Protein AF-A0AAU7JXJ6-F1 (afdb_monomer_lite)

Foldseek 3Di:
DDPPCPDDDDDDPPDPPVDPPPVPPPDPDPDDLVRLVVLLVVLVVVLVVCPPVCVDPVNVVSVVSNVVSVVVVVVVPD

Organism: NCBI:txid3149228

Structure (mmCIF, N/CA/C/O backbone):
data_AF-A0AAU7JXJ6-F1
#
_entry.id   AF-A0AAU7JXJ6-F1
#
loop_
_atom_site.group_PDB
_atom_site.id
_atom_site.type_symbol
_atom_site.label_atom_id
_atom_site.label_alt_id
_atom_site.label_comp_id
_atom_site.label_asym_id
_atom_site.label_entity_id
_atom_site.label_seq_id
_atom_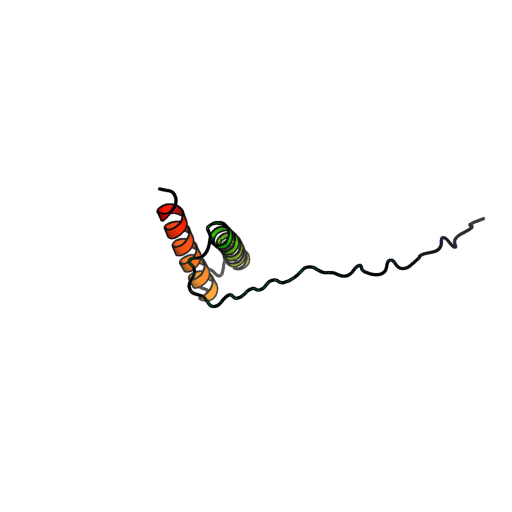site.pdbx_PDB_ins_code
_atom_site.Cartn_x
_atom_site.Cartn_y
_atom_site.Cartn_z
_atom_site.occupancy
_atom_site.B_iso_or_equiv
_atom_site.auth_seq_id
_atom_site.auth_comp_id
_atom_site.auth_asym_id
_atom_site.auth_atom_id
_atom_site.pdbx_PDB_model_num
ATOM 1 N N . MET A 1 1 ? 50.965 31.240 23.886 1.00 42.88 1 MET A N 1
ATOM 2 C CA . MET A 1 1 ? 51.086 30.675 22.529 1.00 42.88 1 MET A CA 1
ATOM 3 C C . MET A 1 1 ? 50.622 29.230 22.641 1.00 42.88 1 MET A C 1
ATOM 5 O O . MET A 1 1 ? 51.378 28.409 23.125 1.00 42.88 1 MET A O 1
ATOM 9 N N . THR A 1 2 ? 49.334 29.016 22.344 1.00 47.91 2 THR A N 1
ATOM 10 C CA . THR A 1 2 ? 48.685 27.744 21.958 1.00 47.91 2 THR A CA 1
ATOM 11 C C . THR A 1 2 ? 48.975 26.475 22.781 1.00 47.91 2 THR A C 1
ATOM 13 O O . THR A 1 2 ? 49.789 25.650 22.375 1.00 47.91 2 THR A O 1
ATOM 16 N N . ASP A 1 3 ? 48.202 26.264 23.851 1.00 56.97 3 ASP A N 1
ATOM 17 C CA . ASP A 1 3 ? 47.966 24.948 24.466 1.00 56.97 3 ASP A CA 1
ATOM 18 C C . ASP A 1 3 ? 46.937 24.168 23.620 1.00 56.97 3 ASP A C 1
ATOM 20 O O . ASP A 1 3 ? 45.733 24.354 23.764 1.00 56.97 3 ASP A O 1
ATOM 24 N N . PHE A 1 4 ? 47.405 23.340 22.679 1.00 60.84 4 PHE A N 1
ATOM 25 C CA . PHE A 1 4 ? 46.570 22.558 21.746 1.00 60.84 4 PHE A CA 1
ATOM 26 C C . PHE A 1 4 ? 46.787 21.050 21.908 1.00 60.84 4 PHE A C 1
ATOM 28 O O . PHE A 1 4 ? 47.169 20.359 20.969 1.00 60.84 4 PHE A O 1
ATOM 35 N N . LEU A 1 5 ? 46.534 20.515 23.100 1.00 60.81 5 LEU A N 1
ATOM 36 C CA . LEU A 1 5 ? 46.327 19.073 23.278 1.00 60.81 5 LEU A CA 1
ATOM 37 C C . LEU A 1 5 ? 45.085 18.844 24.139 1.00 60.81 5 LEU A C 1
ATOM 39 O O . LEU A 1 5 ? 45.118 18.219 25.198 1.00 60.81 5 LEU A O 1
ATOM 43 N N . GLU A 1 6 ? 43.975 19.402 23.659 1.00 59.22 6 GLU A N 1
ATOM 44 C CA . GLU A 1 6 ? 42.637 19.047 24.104 1.00 59.22 6 GLU A CA 1
ATOM 45 C C . GLU A 1 6 ? 42.405 17.569 23.752 1.00 59.22 6 GLU A C 1
ATOM 47 O O . GLU A 1 6 ? 42.459 17.140 22.599 1.00 59.22 6 GLU A O 1
ATOM 52 N N . SER A 1 7 ? 42.290 16.773 24.808 1.00 61.38 7 SER A N 1
ATOM 53 C CA . SER A 1 7 ? 42.265 15.318 24.811 1.00 61.38 7 SER A CA 1
ATOM 54 C C . SER A 1 7 ? 41.032 14.794 24.070 1.00 61.38 7 SER A C 1
ATOM 56 O O . SER A 1 7 ? 39.936 14.739 24.625 1.00 61.38 7 SER A O 1
ATOM 58 N N . VAL A 1 8 ? 41.209 14.385 22.813 1.00 62.91 8 VAL A N 1
ATOM 59 C CA . VAL A 1 8 ? 40.177 13.664 22.060 1.00 62.91 8 VAL A CA 1
ATOM 60 C C . VAL A 1 8 ? 40.082 12.254 22.637 1.00 62.91 8 VAL A C 1
ATOM 62 O O . VAL A 1 8 ? 40.879 11.376 22.307 1.00 62.91 8 VAL A O 1
ATOM 65 N N . ARG A 1 9 ? 39.128 12.031 23.543 1.00 65.38 9 ARG A N 1
ATOM 66 C CA . ARG A 1 9 ? 38.735 10.673 23.926 1.00 65.38 9 ARG A CA 1
ATOM 67 C C . ARG A 1 9 ? 37.853 10.107 22.812 1.00 65.38 9 ARG A C 1
ATOM 69 O O . ARG A 1 9 ? 36.861 10.753 22.472 1.00 65.38 9 ARG A O 1
ATOM 76 N N . PRO A 1 10 ? 38.170 8.930 22.253 1.00 56.38 10 PRO A N 1
ATOM 77 C CA . PRO A 1 10 ? 37.236 8.216 21.399 1.00 56.38 10 PRO A CA 1
ATOM 78 C C . PRO A 1 10 ? 35.969 7.920 22.207 1.00 56.38 10 PRO A C 1
ATOM 80 O O . PRO A 1 10 ? 36.042 7.298 23.266 1.00 56.38 10 PRO A O 1
ATOM 83 N N . VAL A 1 11 ? 34.818 8.397 21.734 1.00 62.53 11 VAL A N 1
ATOM 84 C CA . VAL A 1 11 ? 33.529 7.876 22.190 1.00 62.53 11 VAL A CA 1
ATOM 85 C C . VAL A 1 11 ? 33.417 6.474 21.601 1.00 62.53 11 VAL A C 1
ATOM 87 O O . VAL A 1 11 ? 33.446 6.298 20.383 1.00 62.53 11 VAL A O 1
ATOM 90 N N . GLU A 1 12 ? 33.383 5.466 22.466 1.00 60.09 12 GLU A N 1
ATOM 91 C CA . GLU A 1 12 ? 33.056 4.105 22.057 1.00 60.09 12 GLU A CA 1
ATOM 92 C C . GLU A 1 12 ? 31.615 4.103 21.525 1.00 60.09 12 GLU A C 1
ATOM 94 O O . GLU A 1 12 ? 30.736 4.694 22.166 1.00 60.09 12 GLU A O 1
ATOM 99 N N . PRO A 1 13 ? 31.337 3.494 20.358 1.00 51.03 13 PRO A N 1
ATOM 100 C CA . PRO A 1 13 ? 29.971 3.373 19.884 1.00 51.03 13 PRO A CA 1
ATOM 101 C C . PRO A 1 13 ? 29.205 2.491 20.870 1.00 51.03 13 PRO A C 1
ATOM 103 O O . PRO A 1 13 ? 29.464 1.294 20.989 1.00 51.03 13 PRO A O 1
ATOM 106 N N . MET A 1 14 ? 28.272 3.111 21.594 1.00 45.44 14 MET A N 1
ATOM 107 C CA . MET A 1 14 ? 27.272 2.402 22.375 1.00 45.44 14 MET A CA 1
ATOM 108 C C . MET A 1 14 ? 26.596 1.358 21.491 1.00 45.44 14 MET A C 1
ATOM 110 O O . MET A 1 14 ? 26.108 1.660 20.399 1.00 45.44 14 MET A O 1
ATOM 114 N N . SER A 1 15 ? 26.589 0.135 22.015 1.00 52.56 15 SER A N 1
ATOM 115 C CA . SER A 1 15 ? 25.780 -1.000 21.612 1.00 52.56 15 SER A CA 1
ATOM 116 C C . SER A 1 15 ? 24.468 -0.555 20.978 1.00 52.56 15 SER A C 1
ATOM 118 O O . SER A 1 15 ? 23.569 -0.048 21.649 1.00 52.56 15 SER A O 1
ATOM 120 N N . THR A 1 16 ? 24.347 -0.766 19.670 1.00 51.97 16 THR A N 1
ATOM 121 C CA . THR A 1 16 ? 23.046 -0.758 19.008 1.00 51.97 16 THR A CA 1
ATOM 122 C C . THR A 1 16 ? 22.340 -2.053 19.400 1.00 51.97 16 THR A C 1
ATOM 124 O O . THR A 1 16 ? 22.243 -2.992 18.619 1.00 51.97 16 THR A O 1
ATOM 127 N N . GLU A 1 17 ? 21.841 -2.106 20.635 1.00 53.69 17 GLU A N 1
ATOM 128 C CA . GLU A 1 17 ? 20.725 -2.976 21.010 1.00 53.69 17 GLU A CA 1
ATOM 129 C C . GLU A 1 17 ? 19.437 -2.367 20.434 1.00 53.69 17 GLU A C 1
ATOM 131 O O . GLU A 1 17 ? 18.514 -1.968 21.135 1.00 53.69 17 GLU A O 1
ATOM 136 N N . GLY A 1 18 ? 19.409 -2.239 19.109 1.00 46.66 18 GLY A N 1
ATOM 137 C CA . GLY A 1 18 ? 18.202 -2.023 18.332 1.00 46.66 18 GLY A CA 1
ATOM 138 C C . GLY A 1 18 ? 17.729 -3.392 17.893 1.00 46.66 18 GLY A C 1
ATOM 139 O O . GLY A 1 18 ? 18.060 -3.831 16.795 1.00 46.66 18 GLY A O 1
ATOM 140 N N . GLY A 1 19 ? 17.046 -4.093 18.799 1.00 45.56 19 GLY A N 1
ATOM 141 C CA . GLY A 1 19 ? 16.480 -5.407 18.547 1.00 45.56 19 GLY A CA 1
ATOM 142 C C . GLY A 1 19 ? 15.672 -5.403 17.256 1.00 45.56 19 GLY A C 1
ATOM 143 O O . GLY A 1 19 ? 14.557 -4.889 17.209 1.00 45.56 19 GLY A O 1
ATOM 144 N N . VAL A 1 20 ? 16.227 -6.029 16.221 1.00 49.53 20 VAL A N 1
ATOM 145 C CA . VAL A 1 20 ? 15.442 -6.589 15.130 1.00 49.53 20 VAL A CA 1
ATOM 146 C C . VAL A 1 20 ? 14.674 -7.768 15.711 1.00 49.53 20 VAL A C 1
ATOM 148 O O . VAL A 1 20 ? 15.029 -8.930 15.549 1.00 49.53 20 VAL A O 1
ATOM 151 N N . ALA A 1 21 ? 13.592 -7.465 16.424 1.00 51.06 21 ALA A N 1
ATOM 152 C CA . ALA A 1 21 ? 12.489 -8.397 16.542 1.00 51.06 21 ALA A CA 1
ATOM 153 C C . ALA A 1 21 ? 11.823 -8.473 15.161 1.00 51.06 21 ALA A C 1
ATOM 155 O O . ALA A 1 21 ? 10.712 -7.998 14.953 1.00 51.06 21 ALA A O 1
ATOM 156 N N . ALA A 1 22 ? 12.528 -9.076 14.202 1.00 48.25 22 ALA A N 1
ATOM 157 C CA . ALA A 1 22 ? 11.883 -9.810 13.134 1.00 48.25 22 ALA A CA 1
ATOM 158 C C . ALA A 1 22 ? 11.343 -11.093 13.780 1.00 48.25 22 ALA A C 1
ATOM 160 O O . ALA A 1 22 ? 11.854 -12.190 13.569 1.00 48.2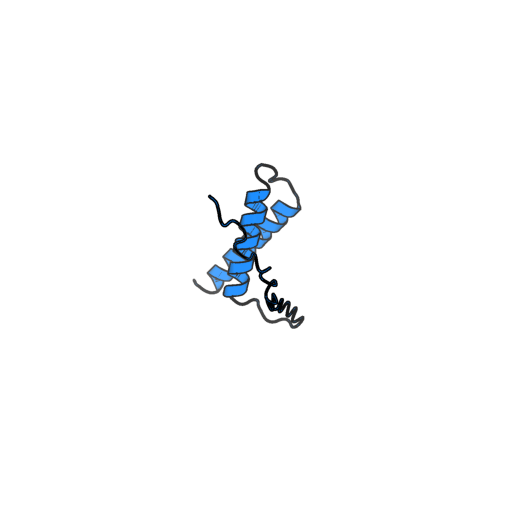5 22 ALA A O 1
ATOM 161 N N . ASP A 1 23 ? 10.335 -10.919 14.636 1.00 50.00 23 ASP A N 1
ATOM 162 C CA . ASP A 1 23 ? 9.378 -11.965 14.950 1.00 50.00 23 ASP A CA 1
ATOM 163 C C . ASP A 1 23 ? 8.583 -12.174 13.660 1.00 50.00 23 ASP A C 1
ATOM 165 O O . ASP A 1 23 ? 7.495 -11.642 13.459 1.00 50.00 23 ASP A O 1
ATOM 169 N N . ALA A 1 24 ? 9.196 -12.887 12.715 1.00 51.81 24 ALA A N 1
ATOM 170 C CA . ALA A 1 24 ? 8.473 -13.551 11.651 1.00 51.81 24 ALA A CA 1
ATOM 171 C C . ALA A 1 24 ? 7.759 -14.738 12.305 1.00 51.81 24 ALA A C 1
ATOM 173 O O . ALA A 1 24 ? 8.146 -15.896 12.144 1.00 51.81 24 ALA A O 1
ATOM 174 N N . GLY A 1 25 ? 6.757 -14.407 13.121 1.00 44.34 25 GLY A N 1
ATOM 175 C CA . GLY A 1 25 ? 5.741 -15.324 13.583 1.00 44.34 25 GLY A CA 1
ATOM 176 C C . GLY A 1 25 ? 4.970 -15.806 12.367 1.00 44.34 25 GLY A C 1
ATOM 177 O O . GLY A 1 25 ? 3.973 -15.212 11.963 1.00 44.34 25 GLY A O 1
ATOM 178 N N . ASP A 1 26 ? 5.474 -16.881 11.772 1.00 51.47 26 ASP A N 1
ATOM 179 C CA . ASP A 1 26 ? 4.712 -17.800 10.943 1.00 51.47 26 ASP A CA 1
ATOM 180 C C . ASP A 1 26 ? 3.618 -18.415 11.823 1.00 51.47 26 ASP A C 1
ATOM 182 O O . ASP A 1 26 ? 3.815 -19.371 12.574 1.00 51.47 26 ASP A O 1
ATOM 186 N N . GLY A 1 27 ? 2.472 -17.751 11.825 1.00 46.50 27 GLY A N 1
ATOM 187 C CA . GLY A 1 27 ? 1.313 -18.106 12.618 1.00 46.50 27 GLY A CA 1
ATOM 188 C C . GLY A 1 27 ? 0.192 -17.180 12.211 1.00 46.50 27 GLY A C 1
ATOM 189 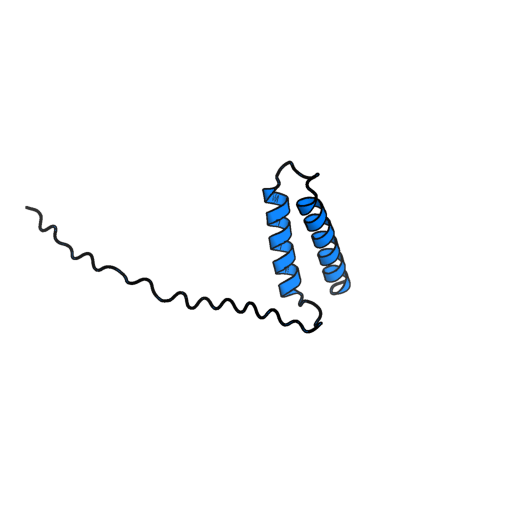O O . GLY A 1 27 ? 0.060 -16.119 12.805 1.00 46.50 27 GLY A O 1
ATOM 190 N N . ALA A 1 28 ? -0.536 -17.580 11.162 1.00 55.25 28 ALA A N 1
ATOM 191 C CA . ALA A 1 28 ? -1.655 -16.920 10.481 1.00 55.25 28 ALA A CA 1
ATOM 192 C C . ALA A 1 28 ? -2.573 -16.077 11.390 1.00 55.25 28 ALA A C 1
ATOM 194 O O . ALA A 1 28 ? -3.708 -16.440 11.692 1.00 55.25 28 ALA A O 1
ATOM 195 N N . THR A 1 29 ? -2.058 -14.935 11.818 1.00 68.38 29 THR A N 1
ATOM 196 C CA . THR A 1 29 ? -2.746 -13.924 12.599 1.00 68.38 29 THR A CA 1
ATOM 197 C C . THR A 1 29 ? -2.852 -12.749 11.657 1.00 68.38 29 THR A C 1
ATOM 199 O O . THR A 1 29 ? -1.840 -12.307 11.110 1.00 68.38 29 THR A O 1
ATOM 202 N N . GLU A 1 30 ? -4.077 -12.305 11.393 1.00 83.75 30 GLU A N 1
ATOM 203 C CA . GLU A 1 30 ? -4.311 -11.180 10.497 1.00 83.75 30 GLU A CA 1
ATOM 204 C C . GLU A 1 30 ? -3.412 -9.995 10.887 1.00 83.75 30 GLU A C 1
ATOM 206 O O . GLU A 1 30 ? -3.267 -9.698 12.081 1.00 83.75 30 GLU A O 1
ATOM 211 N N . PRO A 1 31 ? -2.796 -9.311 9.908 1.00 87.81 31 PRO A N 1
ATOM 212 C CA . PRO A 1 31 ? -1.899 -8.203 10.192 1.00 87.81 31 PRO A CA 1
ATOM 213 C C . PRO A 1 31 ? -2.654 -7.114 10.955 1.00 87.81 31 PRO A C 1
ATOM 215 O O . PRO A 1 31 ? -3.779 -6.741 10.611 1.00 87.81 31 PRO A O 1
ATOM 218 N N . SER A 1 32 ? -2.046 -6.588 12.015 1.00 93.62 32 SER A N 1
ATOM 219 C CA . SER A 1 32 ? -2.619 -5.478 12.777 1.00 93.62 32 SER A CA 1
ATOM 220 C C . SER A 1 32 ? -2.690 -4.203 11.929 1.00 93.62 32 SER A C 1
ATOM 222 O O . SER A 1 32 ? -1.902 -4.009 11.005 1.00 93.62 32 SER A O 1
ATOM 224 N N . VAL A 1 33 ? -3.579 -3.268 12.286 1.00 94.50 33 VAL A N 1
ATOM 225 C CA . VAL A 1 33 ? -3.695 -1.962 11.598 1.00 94.50 33 VAL A CA 1
ATOM 226 C C . VAL A 1 33 ? -2.359 -1.211 11.568 1.00 94.50 33 VAL A C 1
ATOM 228 O O . VAL A 1 33 ? -2.009 -0.611 10.559 1.00 94.50 33 VAL A O 1
ATOM 231 N N . ARG A 1 34 ? -1.568 -1.274 12.649 1.00 95.38 34 ARG A N 1
ATOM 232 C CA . ARG A 1 34 ? -0.240 -0.643 12.687 1.00 95.38 34 ARG A CA 1
ATOM 233 C C . ARG A 1 34 ? 0.721 -1.275 11.676 1.00 95.38 34 ARG A C 1
ATOM 235 O O . ARG A 1 34 ? 1.481 -0.544 11.055 1.00 95.38 34 ARG A O 1
ATOM 242 N N . GLN A 1 35 ? 0.702 -2.601 11.536 1.00 95.81 35 GLN A N 1
ATOM 243 C CA . GLN A 1 35 ? 1.535 -3.306 10.556 1.00 95.81 35 GLN A CA 1
ATOM 244 C C . GLN A 1 35 ? 1.115 -2.955 9.128 1.00 95.81 35 GLN A C 1
ATOM 246 O O . GLN A 1 35 ? 1.977 -2.626 8.325 1.00 95.81 35 GLN A O 1
ATOM 251 N N . LEU A 1 36 ? -0.192 -2.921 8.854 1.00 96.06 36 LEU A N 1
ATOM 252 C CA . LEU A 1 36 ? -0.734 -2.512 7.556 1.00 96.06 36 LEU A CA 1
ATOM 253 C C . LEU A 1 36 ? -0.323 -1.081 7.181 1.00 96.06 36 LEU A C 1
ATOM 255 O O . LEU A 1 36 ? 0.126 -0.847 6.069 1.00 96.06 36 LEU A O 1
ATOM 259 N N . LEU A 1 37 ? -0.395 -0.129 8.117 1.00 96.94 37 LEU A N 1
ATOM 260 C CA . LEU A 1 37 ? 0.053 1.249 7.874 1.00 96.94 37 LEU A CA 1
ATOM 261 C C . LEU A 1 37 ? 1.571 1.358 7.664 1.00 96.94 37 LEU A C 1
ATOM 263 O O . LEU A 1 37 ? 2.023 2.186 6.877 1.00 96.94 37 LEU A O 1
ATOM 267 N N . ALA A 1 38 ? 2.364 0.547 8.369 1.00 97.25 38 ALA A N 1
ATOM 268 C CA . ALA A 1 38 ? 3.812 0.510 8.176 1.00 97.25 38 ALA A CA 1
ATOM 269 C C . ALA A 1 38 ? 4.189 -0.082 6.808 1.00 97.25 38 ALA A C 1
ATOM 271 O O . ALA A 1 38 ? 5.088 0.432 6.148 1.00 97.25 38 ALA A O 1
ATOM 272 N N . GLU A 1 39 ? 3.484 -1.131 6.378 1.00 96.88 39 GLU A N 1
ATOM 273 C CA . GLU A 1 39 ? 3.629 -1.723 5.047 1.00 96.88 39 GLU A CA 1
ATOM 274 C C . GLU A 1 39 ? 3.228 -0.716 3.961 1.00 9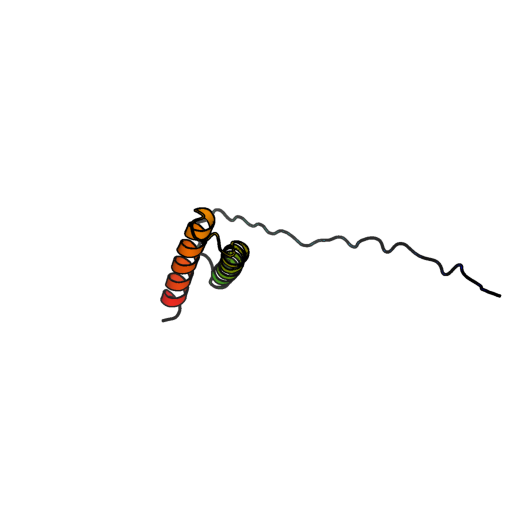6.88 39 GLU A C 1
ATOM 276 O O . GLU A 1 39 ? 3.994 -0.503 3.028 1.00 96.88 39 GLU A O 1
ATOM 281 N N . LEU A 1 40 ? 2.106 -0.009 4.135 1.00 96.88 40 LEU A N 1
ATOM 282 C CA . LEU A 1 40 ? 1.650 1.031 3.210 1.00 96.88 40 LEU A CA 1
ATOM 283 C C . LEU A 1 40 ? 2.706 2.127 3.001 1.00 96.88 40 LEU A C 1
ATOM 285 O O . LEU A 1 40 ? 3.054 2.440 1.868 1.00 96.88 40 LEU A O 1
ATOM 289 N N . ALA A 1 41 ? 3.281 2.654 4.087 1.00 96.94 41 ALA A N 1
ATOM 290 C CA . ALA A 1 41 ? 4.330 3.670 4.001 1.00 96.94 41 ALA A CA 1
ATOM 291 C C . ALA A 1 41 ? 5.572 3.169 3.242 1.00 96.94 41 ALA A C 1
ATOM 293 O O . ALA A 1 41 ? 6.185 3.917 2.482 1.00 96.94 41 ALA A O 1
ATOM 294 N N . HIS A 1 42 ? 5.935 1.896 3.422 1.00 97.00 42 HIS A N 1
ATOM 295 C CA . HIS A 1 42 ? 7.041 1.293 2.687 1.00 97.00 42 HIS A CA 1
ATOM 296 C C . HIS A 1 42 ? 6.738 1.163 1.187 1.00 97.00 42 HIS A C 1
ATOM 298 O O . HIS A 1 42 ? 7.595 1.482 0.365 1.00 97.00 42 HIS A O 1
ATOM 304 N N . LEU A 1 43 ? 5.528 0.726 0.829 1.00 96.25 43 LEU A N 1
ATOM 305 C CA . LEU A 1 43 ? 5.100 0.592 -0.566 1.00 96.25 43 LEU A CA 1
ATOM 306 C C . LEU A 1 43 ? 5.058 1.950 -1.274 1.00 96.25 43 LEU A C 1
ATOM 308 O O . LEU A 1 43 ? 5.577 2.068 -2.384 1.00 96.25 43 LEU A O 1
ATOM 312 N N . GLU A 1 44 ? 4.554 2.989 -0.605 1.00 95.62 44 GLU A N 1
ATOM 313 C CA . GLU A 1 44 ? 4.575 4.357 -1.130 1.00 95.62 44 GLU A CA 1
ATOM 314 C C . GLU A 1 44 ? 6.004 4.832 -1.433 1.00 95.62 44 GLU A C 1
ATOM 316 O O . GLU A 1 44 ? 6.245 5.473 -2.460 1.00 95.62 44 GLU A O 1
ATOM 321 N N . ASP A 1 45 ? 6.970 4.515 -0.566 1.00 95.94 45 ASP A N 1
ATOM 322 C CA . ASP A 1 45 ? 8.377 4.852 -0.790 1.00 95.94 45 ASP A CA 1
ATOM 323 C C . ASP A 1 45 ? 8.972 4.078 -1.978 1.00 95.94 45 ASP A C 1
ATOM 325 O O . ASP A 1 45 ? 9.727 4.661 -2.759 1.00 95.94 45 ASP A O 1
ATOM 329 N N . VAL A 1 46 ? 8.603 2.805 -2.168 1.00 93.12 46 VAL A N 1
ATOM 330 C CA . VAL A 1 46 ? 9.008 1.996 -3.335 1.00 93.12 46 VAL A CA 1
ATOM 331 C C . VAL A 1 46 ? 8.468 2.604 -4.631 1.00 93.12 46 VAL A C 1
ATOM 333 O O . VAL A 1 46 ? 9.234 2.855 -5.565 1.00 93.12 46 VAL A O 1
ATOM 336 N N . VAL A 1 47 ? 7.171 2.915 -4.677 1.00 93.56 47 VAL A N 1
ATOM 337 C CA . VAL A 1 47 ? 6.528 3.530 -5.848 1.00 93.56 47 VAL A CA 1
ATOM 338 C C . VAL A 1 47 ? 7.122 4.915 -6.125 1.00 93.56 47 VAL A C 1
ATOM 340 O O . VAL A 1 47 ? 7.426 5.253 -7.270 1.00 93.56 47 VAL A O 1
ATOM 343 N N . ARG A 1 48 ? 7.371 5.714 -5.080 1.00 93.31 48 ARG A N 1
ATOM 344 C CA . ARG A 1 48 ? 8.004 7.034 -5.208 1.00 93.31 48 ARG A CA 1
ATOM 345 C C . ARG A 1 48 ? 9.438 6.937 -5.727 1.00 93.31 48 ARG A C 1
ATOM 347 O O . ARG A 1 48 ? 9.835 7.763 -6.550 1.00 93.31 48 ARG A O 1
ATOM 354 N N . ALA A 1 49 ? 10.211 5.955 -5.265 1.00 93.44 49 ALA A N 1
ATOM 355 C CA . ALA A 1 49 ? 11.590 5.738 -5.697 1.00 93.44 49 ALA A CA 1
ATOM 356 C C . ALA A 1 49 ? 11.685 5.290 -7.164 1.00 93.44 49 ALA A C 1
ATOM 358 O O . ALA A 1 49 ? 12.650 5.642 -7.845 1.00 93.44 49 ALA A O 1
ATOM 359 N N . ALA A 1 50 ? 10.678 4.575 -7.671 1.00 91.06 50 ALA A N 1
ATOM 360 C CA . ALA A 1 50 ? 10.627 4.136 -9.064 1.00 91.06 50 ALA A CA 1
ATOM 361 C C . ALA A 1 50 ? 10.493 5.286 -10.079 1.00 91.06 50 ALA A C 1
ATOM 363 O O . ALA A 1 50 ? 10.862 5.136 -11.251 1.00 91.06 50 ALA A O 1
ATOM 364 N N . GLY A 1 51 ? 9.997 6.449 -9.643 1.00 88.56 51 GLY A N 1
ATOM 365 C CA . GLY A 1 51 ? 9.888 7.649 -10.466 1.00 88.56 51 GLY A CA 1
ATOM 366 C C . GLY A 1 51 ? 8.979 7.437 -11.679 1.00 88.56 51 GLY A C 1
ATOM 367 O O . GLY A 1 51 ? 7.764 7.355 -11.548 1.00 88.56 51 GLY A O 1
ATOM 368 N N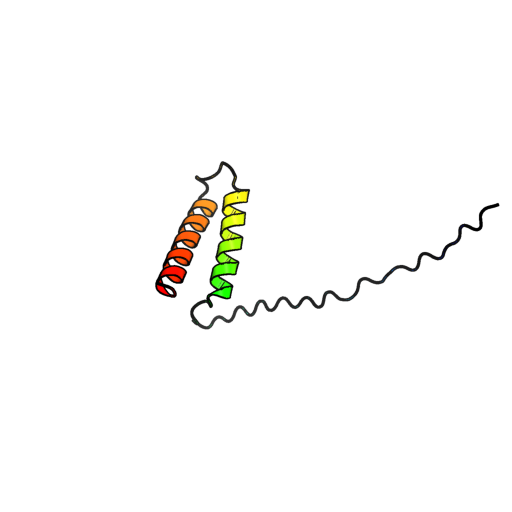 . THR A 1 52 ? 9.567 7.386 -12.878 1.00 86.19 52 THR A N 1
ATOM 369 C CA . THR A 1 52 ? 8.833 7.191 -14.143 1.00 86.19 52 THR A CA 1
ATOM 370 C C . THR A 1 52 ? 8.698 5.727 -14.561 1.00 86.19 52 THR A C 1
ATOM 372 O O . THR A 1 52 ? 8.057 5.451 -15.570 1.00 86.19 52 THR A O 1
ATOM 375 N N . SER A 1 53 ? 9.306 4.791 -13.830 1.00 89.06 53 SER A N 1
ATOM 376 C CA . SER A 1 53 ? 9.339 3.364 -14.182 1.00 89.06 53 SER A CA 1
ATOM 377 C C . SER A 1 53 ? 8.095 2.632 -13.669 1.00 89.06 53 SER A C 1
ATOM 379 O O . SER A 1 53 ? 8.195 1.642 -12.956 1.00 89.06 53 SER A O 1
ATOM 381 N N . LEU A 1 54 ? 6.908 3.145 -14.001 1.00 86.12 54 LEU A N 1
ATOM 382 C CA . LEU A 1 54 ? 5.631 2.601 -13.518 1.00 86.12 54 LEU A CA 1
ATOM 383 C C . LEU A 1 54 ? 5.254 1.262 -14.170 1.00 86.12 54 LEU A C 1
ATOM 385 O O . LEU A 1 54 ? 4.391 0.558 -13.660 1.00 86.12 54 LEU A O 1
ATOM 389 N N . ASP A 1 55 ? 5.913 0.907 -15.273 1.00 92.00 55 ASP A N 1
ATOM 390 C CA . ASP A 1 55 ? 5.727 -0.375 -15.959 1.00 92.00 55 ASP A CA 1
ATOM 391 C C . ASP A 1 55 ? 6.594 -1.499 -15.358 1.00 92.00 55 ASP A C 1
ATOM 393 O O . ASP A 1 55 ? 6.567 -2.633 -15.841 1.00 92.00 55 ASP A O 1
ATOM 397 N N . ASP A 1 56 ? 7.395 -1.192 -14.331 1.00 94.62 56 ASP A N 1
ATOM 398 C CA . ASP A 1 56 ? 8.208 -2.187 -13.645 1.00 94.62 56 ASP A CA 1
ATOM 399 C C . ASP A 1 56 ? 7.305 -3.164 -12.861 1.00 94.62 56 ASP A C 1
ATOM 401 O O . ASP A 1 56 ? 6.422 -2.730 -12.112 1.00 94.62 56 ASP A O 1
ATOM 405 N N . PRO A 1 57 ? 7.490 -4.488 -13.015 1.00 93.62 57 PRO A N 1
ATOM 406 C CA . PRO A 1 57 ? 6.639 -5.479 -12.366 1.00 93.62 57 PRO A CA 1
ATOM 407 C C . PRO A 1 57 ? 6.662 -5.395 -10.834 1.00 93.62 57 PRO A C 1
ATOM 409 O O . PRO A 1 57 ? 5.645 -5.697 -10.210 1.00 93.62 57 PRO A O 1
ATOM 412 N N . GLU A 1 58 ? 7.773 -4.982 -10.219 1.00 92.50 58 GLU A N 1
ATOM 413 C CA . GLU A 1 58 ? 7.867 -4.812 -8.765 1.00 92.50 58 GLU A CA 1
ATOM 414 C C . GLU A 1 58 ? 7.047 -3.605 -8.301 1.00 92.50 58 GLU A C 1
ATOM 416 O O . GLU A 1 58 ? 6.363 -3.672 -7.281 1.00 92.50 58 GLU A O 1
ATOM 421 N N . VAL A 1 59 ? 7.041 -2.529 -9.089 1.00 94.62 59 VAL A N 1
ATOM 422 C CA . VAL A 1 59 ? 6.248 -1.320 -8.820 1.00 94.62 59 VAL A CA 1
ATOM 423 C C . VAL A 1 59 ? 4.762 -1.608 -8.978 1.00 94.62 59 VAL A C 1
ATOM 425 O O . VAL A 1 59 ? 3.966 -1.229 -8.123 1.00 94.62 59 VAL A O 1
ATOM 428 N N . LEU A 1 60 ? 4.380 -2.340 -10.026 1.00 96.12 60 LEU A N 1
ATOM 429 C CA . LEU A 1 60 ? 2.997 -2.773 -10.227 1.00 96.12 60 LEU A CA 1
ATOM 430 C C . LEU A 1 60 ? 2.521 -3.695 -9.098 1.00 96.12 60 LEU A C 1
ATOM 432 O O . LEU A 1 60 ? 1.392 -3.552 -8.628 1.00 96.12 60 LEU A O 1
ATOM 436 N N . ALA A 1 61 ? 3.375 -4.610 -8.633 1.00 95.75 61 ALA A N 1
ATOM 437 C CA . ALA A 1 61 ? 3.075 -5.451 -7.479 1.00 95.75 61 ALA A CA 1
ATOM 438 C C . ALA A 1 61 ? 2.931 -4.621 -6.194 1.00 95.75 61 ALA A C 1
ATOM 440 O O . ALA A 1 61 ? 2.004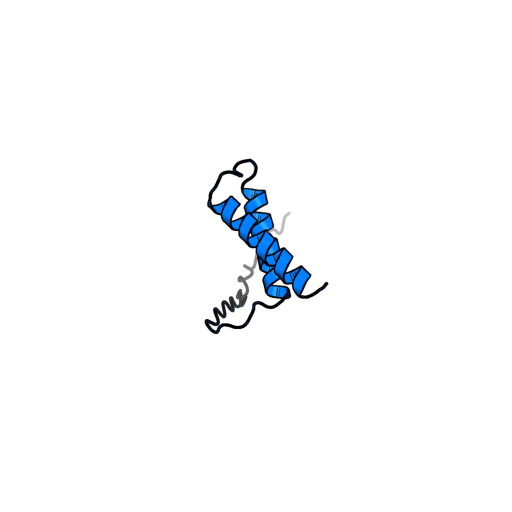 -4.857 -5.420 1.00 95.75 61 ALA A O 1
ATOM 441 N N . ALA A 1 62 ? 3.795 -3.621 -5.992 1.00 95.50 62 ALA A N 1
ATOM 442 C CA . ALA A 1 62 ? 3.713 -2.715 -4.852 1.00 95.50 62 ALA A CA 1
ATOM 443 C C . ALA A 1 62 ? 2.408 -1.905 -4.859 1.00 95.50 62 ALA A C 1
ATOM 445 O O . ALA A 1 62 ? 1.725 -1.850 -3.842 1.00 95.50 62 ALA A O 1
ATOM 446 N N . MET A 1 63 ? 2.008 -1.358 -6.012 1.00 96.00 63 MET A N 1
ATOM 447 C CA . MET A 1 63 ? 0.743 -0.631 -6.168 1.00 96.00 63 MET A CA 1
ATOM 448 C C . MET A 1 63 ? -0.483 -1.530 -5.958 1.00 96.00 63 MET A C 1
ATOM 450 O O . MET A 1 63 ? -1.449 -1.122 -5.316 1.00 96.00 63 MET A O 1
ATOM 454 N N . ALA A 1 64 ? -0.460 -2.760 -6.480 1.00 97.25 64 ALA A N 1
ATOM 455 C CA . ALA A 1 64 ? -1.538 -3.720 -6.248 1.00 97.25 64 ALA A CA 1
ATOM 456 C C . ALA A 1 64 ? -1.676 -4.039 -4.753 1.00 97.25 64 ALA A C 1
ATOM 458 O O . ALA A 1 64 ? -2.781 -4.031 -4.213 1.00 97.25 64 ALA A O 1
ATOM 459 N N . ARG A 1 65 ? -0.544 -4.243 -4.071 1.00 96.88 65 ARG A N 1
ATOM 460 C CA . ARG A 1 65 ? -0.513 -4.494 -2.633 1.00 96.88 65 ARG A CA 1
ATOM 461 C C . ARG A 1 65 ? -0.977 -3.286 -1.816 1.00 96.88 65 ARG A C 1
ATOM 463 O O . ARG A 1 65 ? -1.693 -3.459 -0.835 1.00 96.88 65 ARG A O 1
ATOM 470 N N . GLU A 1 66 ? -0.613 -2.075 -2.231 1.00 96.75 66 GLU A N 1
ATOM 471 C CA . GLU A 1 66 ? -1.079 -0.825 -1.624 1.00 96.75 66 GLU A CA 1
ATOM 472 C C . GLU A 1 66 ? -2.612 -0.756 -1.643 1.00 96.75 66 GLU A C 1
ATOM 474 O O . GLU A 1 66 ? -3.240 -0.521 -0.609 1.00 96.75 66 GLU A O 1
ATOM 479 N N . GLN A 1 67 ? -3.222 -1.067 -2.793 1.00 97.69 67 GLN A N 1
ATOM 480 C CA . GLN A 1 67 ? -4.676 -1.079 -2.941 1.00 97.69 67 GLN A CA 1
ATOM 481 C C . GLN A 1 67 ? -5.349 -2.121 -2.035 1.00 97.69 67 GLN A C 1
ATOM 483 O O . GLN A 1 67 ? -6.339 -1.800 -1.380 1.00 97.69 67 GLN A O 1
ATOM 488 N N . GLU A 1 68 ? -4.803 -3.339 -1.940 1.00 97.50 68 GLU A N 1
ATOM 489 C CA . GLU A 1 68 ? -5.319 -4.374 -1.029 1.00 97.50 68 GLU A CA 1
ATOM 490 C C . GLU A 1 68 ? -5.328 -3.901 0.431 1.00 97.50 68 GLU A C 1
ATOM 492 O O . GLU A 1 68 ? -6.291 -4.130 1.164 1.00 97.50 68 GLU A O 1
ATOM 497 N N . ILE A 1 69 ? -4.259 -3.224 0.861 1.00 96.12 69 ILE A N 1
ATOM 498 C CA . ILE A 1 69 ? -4.141 -2.707 2.226 1.00 96.12 69 ILE A CA 1
ATOM 499 C C . ILE A 1 69 ? -5.155 -1.588 2.474 1.00 96.12 69 ILE A C 1
ATOM 501 O O . ILE A 1 69 ? -5.771 -1.553 3.539 1.00 96.12 69 ILE A O 1
ATOM 505 N N . ILE A 1 70 ? -5.349 -0.682 1.513 1.00 96.25 70 ILE A N 1
ATOM 506 C CA . ILE A 1 70 ? -6.340 0.397 1.617 1.00 96.25 70 ILE A CA 1
ATOM 507 C C . ILE A 1 70 ? -7.751 -0.182 1.754 1.00 96.25 70 ILE A C 1
ATOM 509 O O . ILE A 1 70 ? -8.500 0.242 2.640 1.00 96.25 70 ILE A O 1
ATOM 513 N N . ASP A 1 71 ? -8.097 -1.169 0.928 1.00 96.62 71 ASP A N 1
ATOM 514 C CA . ASP A 1 71 ? -9.402 -1.828 0.966 1.00 96.62 71 ASP A CA 1
ATOM 515 C C . ASP A 1 71 ? -9.632 -2.528 2.313 1.00 96.62 71 ASP A C 1
ATOM 517 O O . ASP A 1 71 ? -10.702 -2.392 2.911 1.00 96.62 71 ASP A O 1
ATOM 521 N N . GLU A 1 72 ? -8.612 -3.204 2.846 1.00 94.94 72 GLU A N 1
ATOM 522 C CA . GLU A 1 72 ? -8.657 -3.845 4.163 1.00 94.94 72 GLU A CA 1
ATOM 523 C C . GLU A 1 72 ? -8.812 -2.822 5.303 1.00 94.94 72 GLU A C 1
ATOM 525 O O . GLU A 1 72 ? -9.617 -3.005 6.221 1.00 94.94 72 GLU A O 1
ATOM 530 N N . LEU A 1 73 ? -8.070 -1.712 5.261 1.00 95.00 73 LEU A N 1
ATOM 531 C CA . LEU A 1 73 ? -8.171 -0.650 6.264 1.00 95.00 73 LEU A CA 1
ATOM 532 C C . LEU A 1 73 ? -9.552 0.013 6.254 1.00 95.00 73 LEU A C 1
ATOM 534 O O . LEU A 1 73 ? -10.101 0.282 7.327 1.00 95.00 73 LEU A O 1
ATOM 538 N N . HIS A 1 74 ? -10.120 0.232 5.067 1.00 95.44 74 HIS A N 1
ATOM 539 C CA . HIS A 1 74 ? -11.471 0.758 4.893 1.00 95.44 74 HIS A CA 1
ATOM 540 C C . HIS A 1 74 ? -12.532 -0.247 5.354 1.00 95.44 74 HIS A C 1
ATOM 542 O O . HIS A 1 74 ? -13.470 0.131 6.048 1.00 95.44 74 HIS A O 1
ATOM 548 N N . HIS A 1 75 ? -12.359 -1.542 5.071 1.00 94.62 75 HIS A N 1
ATOM 549 C CA . HIS A 1 75 ? -13.254 -2.585 5.576 1.00 94.62 75 HIS A CA 1
ATOM 550 C C . HIS A 1 75 ? -13.321 -2.600 7.113 1.00 94.62 75 HIS A C 1
ATOM 552 O O . HIS A 1 75 ? -14.393 -2.772 7.695 1.00 94.62 75 HIS A O 1
ATOM 558 N N . ARG A 1 76 ? -12.182 -2.374 7.779 1.00 92.69 76 ARG A N 1
ATOM 559 C CA . ARG A 1 76 ? -12.085 -2.304 9.247 1.00 92.69 76 ARG A CA 1
ATOM 560 C C . ARG A 1 76 ? -12.593 -0.985 9.842 1.00 92.69 76 ARG A C 1
ATOM 562 O O . ARG A 1 76 ? -12.941 -0.968 11.021 1.00 92.69 76 ARG A O 1
ATOM 569 N N . ASN A 1 77 ? -12.610 0.102 9.067 1.00 85.94 77 ASN A N 1
ATOM 570 C CA . ASN A 1 77 ? -13.085 1.433 9.470 1.00 85.94 77 ASN A CA 1
ATOM 571 C C . ASN A 1 77 ? -14.016 2.027 8.390 1.00 85.94 77 ASN A C 1
ATOM 573 O O . ASN A 1 77 ? -13.562 2.875 7.617 1.00 85.94 77 ASN A O 1
ATOM 577 N N . PRO A 1 78 ? -15.280 1.568 8.324 1.00 73.50 78 PRO A N 1
ATOM 578 C CA . PRO A 1 78 ? -16.254 2.002 7.320 1.00 73.50 78 PRO A CA 1
ATOM 579 C C . PRO A 1 78 ? -16.768 3.436 7.517 1.00 73.50 78 PRO A C 1
ATOM 581 O O . PRO A 1 78 ? -16.724 3.950 8.661 1.00 73.50 78 PRO A O 1
#

Sequence (78 aa):
MTDFLESVRPVEPMSTEGGVAADAGDGATEPSVRQLLAELAHLEDVVRAAGTSLDDPEVLAAMAREQEIIDELHHRNP

Secondary structure (DSSP, 8-state):
--------------------------S--PPPHHHHHHHHHHHHHHHHHHTT-TT-HHHHHHHHHHHHHHHHHHHH--

pLDDT: mean 78.84, std 20.0, range [42.88, 97.69]

Radius of gyration: 22.4 Å; chains: 1; bounding box: 67×49×41 Å